Protein AF-A0A238Y212-F1 (afdb_monomer)

Radius of gyration: 24.54 Å; Cα contacts (8 Å, |Δi|>4): 32; chains: 1; bounding box: 31×51×78 Å

Sequence (69 aa):
MRKGSNDRVTDTDPSASVMQLDPMCLAIVEARESGPDLCTIYSTASEDSLVTTWISAHEGSYCALEDYR

Secondary structure (DSSP, 8-state):
-------------S---------PPEEEEE--SSSSPEEEEE--S-GGG---------TT----GGG--

Solvent-accessible surface area (backbone atoms only — not comparable to full-atom values): 5204 Å² total; per-residue (Å²): 138,87,85,79,79,87,85,78,79,76,76,74,67,78,75,66,72,72,74,75,68,73,87,69,64,50,72,51,76,44,86,47,100,69,78,74,66,48,76,50,77,42,81,70,65,55,80,95,68,68,77,91,79,91,82,88,81,56,93,96,60,86,82,61,73,86,79,68,125

Structure (mmCIF, N/CA/C/O backbone):
data_AF-A0A238Y212-F1
#
_entry.id   AF-A0A238Y212-F1
#
loop_
_atom_site.group_PDB
_atom_site.id
_atom_site.type_symbol
_atom_site.label_atom_id
_atom_site.label_alt_id
_atom_site.label_comp_id
_atom_site.label_asym_id
_atom_site.label_entity_id
_atom_site.label_seq_id
_atom_site.pdbx_PDB_ins_code
_atom_site.Cartn_x
_atom_site.Cartn_y
_atom_site.Cartn_z
_atom_site.occupancy
_atom_site.B_iso_or_equiv
_atom_site.auth_seq_id
_atom_site.auth_comp_id
_atom_site.auth_asym_id
_atom_site.auth_atom_id
_atom_site.pdbx_PDB_model_num
ATOM 1 N N . MET A 1 1 ? 13.863 -39.000 -57.983 1.00 43.75 1 MET A N 1
ATOM 2 C CA . MET A 1 1 ? 13.942 -37.656 -57.372 1.00 43.75 1 MET A CA 1
ATOM 3 C C . MET A 1 1 ? 12.802 -37.536 -56.363 1.00 43.75 1 MET A C 1
ATOM 5 O O . MET A 1 1 ? 11.656 -37.486 -56.782 1.00 43.75 1 MET A O 1
ATOM 9 N N . ARG A 1 2 ? 13.072 -37.653 -55.055 1.00 46.41 2 ARG A N 1
ATOM 10 C CA . ARG A 1 2 ? 12.046 -37.590 -53.994 1.00 46.41 2 ARG A CA 1
ATOM 11 C C . ARG A 1 2 ? 11.956 -36.142 -53.500 1.00 46.41 2 ARG A C 1
ATOM 13 O O . ARG A 1 2 ? 12.932 -35.661 -52.939 1.00 46.41 2 ARG A O 1
ATOM 20 N N . LYS A 1 3 ? 10.832 -35.449 -53.712 1.00 47.59 3 LYS A N 1
ATOM 21 C CA . LYS A 1 3 ? 10.529 -34.194 -53.003 1.00 47.59 3 LYS A CA 1
ATOM 22 C C . LYS A 1 3 ? 9.777 -34.541 -51.717 1.00 47.59 3 LYS A C 1
ATOM 24 O O . LYS A 1 3 ? 8.583 -34.807 -51.762 1.00 47.59 3 LYS A O 1
ATOM 29 N N . GLY A 1 4 ? 10.498 -34.595 -50.601 1.00 41.97 4 GLY A N 1
ATOM 30 C CA . GLY A 1 4 ? 9.936 -34.248 -49.292 1.00 41.97 4 GLY A CA 1
ATOM 31 C C . GLY A 1 4 ? 10.152 -32.750 -49.067 1.00 41.97 4 GLY A C 1
ATOM 32 O O . GLY A 1 4 ? 10.857 -32.119 -49.848 1.00 41.97 4 GLY A O 1
ATOM 33 N N . SER A 1 5 ? 9.632 -32.100 -48.045 1.00 52.50 5 SER A N 1
ATOM 34 C CA . SER A 1 5 ? 8.589 -32.387 -47.067 1.00 52.50 5 SER A CA 1
ATOM 35 C C . SER A 1 5 ? 8.468 -31.063 -46.306 1.00 52.50 5 SER A C 1
ATOM 37 O O . SER A 1 5 ? 9.491 -30.553 -45.881 1.00 52.50 5 SER A O 1
ATOM 3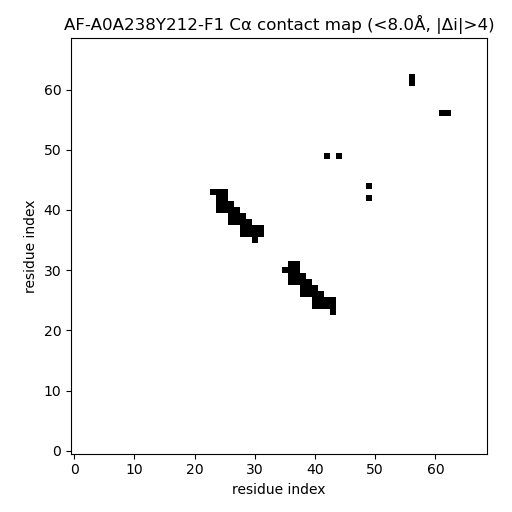9 N N . ASN A 1 6 ? 7.256 -30.520 -46.202 1.00 51.66 6 ASN A N 1
ATOM 40 C CA . ASN A 1 6 ? 6.773 -29.484 -45.279 1.00 51.66 6 ASN A CA 1
ATOM 41 C C . ASN A 1 6 ? 7.771 -28.571 -44.539 1.00 51.66 6 ASN A C 1
ATOM 43 O O . ASN A 1 6 ? 8.237 -28.940 -43.466 1.00 51.66 6 ASN A O 1
ATOM 47 N N . ASP A 1 7 ? 7.823 -27.304 -44.959 1.00 49.75 7 ASP A N 1
ATOM 48 C CA . ASP A 1 7 ? 8.254 -26.189 -44.106 1.00 49.75 7 ASP A CA 1
ATOM 49 C C . ASP A 1 7 ? 7.049 -25.263 -43.869 1.00 49.75 7 ASP A C 1
ATOM 51 O O . ASP A 1 7 ? 6.961 -24.143 -44.372 1.00 49.75 7 ASP A O 1
ATOM 55 N N . ARG A 1 8 ? 6.040 -25.771 -43.151 1.00 52.38 8 ARG A N 1
ATOM 56 C CA . ARG A 1 8 ? 4.995 -24.912 -42.587 1.00 52.38 8 ARG A CA 1
ATOM 57 C C . ARG A 1 8 ? 5.652 -24.161 -41.435 1.00 52.38 8 ARG A C 1
ATOM 59 O O . ARG A 1 8 ? 5.796 -24.713 -40.350 1.00 52.38 8 ARG A O 1
ATOM 66 N N . VAL A 1 9 ? 6.079 -22.929 -41.698 1.00 57.09 9 VAL A N 1
ATOM 67 C CA . VAL A 1 9 ? 6.375 -21.955 -40.648 1.00 57.09 9 VAL A CA 1
ATOM 68 C C . VAL A 1 9 ? 5.084 -21.810 -39.847 1.00 57.09 9 VAL A C 1
ATOM 70 O O . VAL A 1 9 ? 4.113 -21.213 -40.306 1.00 57.09 9 VAL A O 1
ATOM 73 N N . THR A 1 10 ? 5.021 -22.471 -38.694 1.00 49.44 10 THR A N 1
ATOM 74 C CA . THR A 1 10 ? 4.118 -22.072 -37.622 1.00 49.44 10 THR A CA 1
ATOM 75 C C . THR A 1 10 ? 4.576 -20.680 -37.228 1.00 49.44 10 THR A C 1
ATOM 77 O O . THR A 1 10 ? 5.573 -20.538 -36.523 1.00 49.44 10 THR A O 1
ATOM 80 N N . ASP A 1 11 ? 3.890 -19.668 -37.760 1.00 48.28 11 ASP A N 1
ATOM 81 C CA . ASP A 1 11 ? 3.812 -18.364 -37.120 1.00 48.28 11 ASP A CA 1
ATOM 82 C C . ASP A 1 11 ? 3.331 -18.647 -35.699 1.00 48.28 11 ASP A C 1
ATOM 84 O O . ASP A 1 11 ? 2.164 -18.967 -35.459 1.00 48.28 11 ASP A O 1
ATOM 88 N N . THR A 1 12 ? 4.280 -18.678 -34.768 1.00 54.38 12 THR A N 1
ATOM 89 C CA . THR A 1 12 ? 3.990 -18.585 -33.349 1.00 54.38 12 THR A CA 1
ATOM 90 C C . THR A 1 12 ? 3.349 -17.224 -33.184 1.00 54.38 12 THR A C 1
ATOM 92 O O . THR A 1 12 ? 4.046 -16.215 -33.134 1.00 54.38 12 THR A O 1
ATOM 95 N N . ASP A 1 13 ? 2.021 -17.215 -33.193 1.00 57.62 13 ASP A N 1
ATOM 96 C CA . ASP A 1 13 ? 1.207 -16.053 -32.894 1.00 57.62 13 ASP A CA 1
ATOM 97 C C . ASP A 1 13 ? 1.726 -15.455 -31.573 1.00 57.62 13 ASP A C 1
ATOM 99 O O . ASP A 1 13 ? 1.631 -16.110 -30.529 1.00 57.62 13 ASP A O 1
ATOM 103 N N . PRO A 1 14 ? 2.337 -14.254 -31.578 1.00 57.53 14 PRO A N 1
ATOM 104 C CA . PRO A 1 14 ? 2.803 -13.622 -30.354 1.00 57.53 14 PRO A CA 1
ATOM 105 C C . PRO A 1 14 ? 1.632 -13.150 -29.482 1.00 57.53 14 PRO A C 1
ATOM 107 O O . PRO A 1 14 ? 1.867 -12.555 -28.434 1.00 57.53 14 PRO A O 1
ATOM 110 N N . SER A 1 15 ? 0.383 -13.478 -29.835 1.00 48.69 15 SER A N 1
ATOM 111 C CA . SER A 1 15 ? -0.776 -13.448 -28.945 1.00 48.69 15 SER A CA 1
ATOM 112 C C . SER A 1 15 ? -0.698 -14.519 -27.843 1.00 48.69 15 SER A C 1
ATOM 114 O O . SER A 1 15 ? -1.683 -15.154 -27.468 1.00 48.69 15 SER A O 1
ATOM 116 N N . ALA A 1 16 ? 0.473 -14.683 -27.223 1.00 55.12 16 ALA A N 1
ATOM 117 C CA . ALA A 1 16 ? 0.483 -14.868 -25.786 1.00 55.12 16 ALA A CA 1
ATOM 118 C C . ALA A 1 16 ? -0.051 -13.551 -25.223 1.00 55.12 16 ALA A C 1
ATOM 120 O O . ALA A 1 16 ? 0.698 -12.605 -24.989 1.00 55.12 16 ALA A O 1
ATOM 121 N N . SER A 1 17 ? -1.375 -13.466 -25.097 1.00 57.00 17 SER A N 1
ATOM 122 C CA . SER A 1 17 ? -2.033 -12.445 -24.303 1.00 57.00 17 SER A CA 1
ATOM 123 C C . SER A 1 17 ? -1.420 -12.581 -22.919 1.00 57.00 17 SER A C 1
ATOM 125 O O . SER A 1 17 ? -1.776 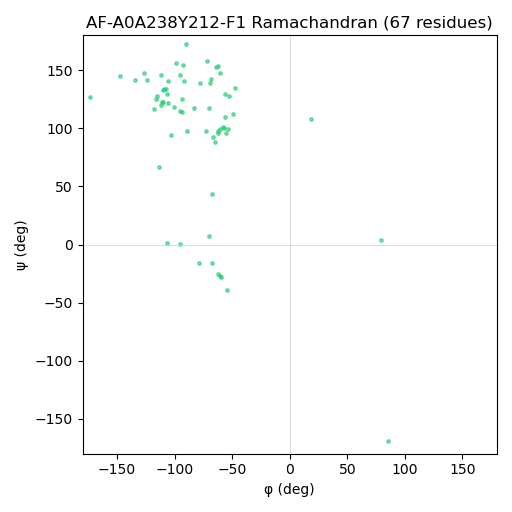-13.479 -22.157 1.00 57.00 17 SER A O 1
ATOM 127 N N . VAL A 1 18 ? -0.402 -11.770 -22.640 1.00 57.44 18 VAL A N 1
ATOM 128 C CA . VAL A 1 18 ? 0.132 -11.613 -21.301 1.00 57.44 18 VAL A CA 1
ATOM 129 C C . VAL A 1 18 ? -1.080 -11.098 -20.552 1.00 57.44 18 VAL A C 1
ATOM 131 O O . VAL A 1 18 ? -1.476 -9.952 -20.746 1.00 57.44 18 VAL A O 1
ATOM 134 N N . MET A 1 19 ? -1.780 -11.984 -19.837 1.00 46.38 19 MET A N 1
ATOM 135 C CA . MET A 1 19 ? -2.790 -11.561 -18.886 1.00 46.38 19 MET A CA 1
ATOM 136 C C . MET A 1 19 ? -2.008 -10.664 -17.950 1.00 46.38 19 MET A C 1
ATOM 138 O O . MET A 1 19 ? -1.178 -11.141 -17.176 1.00 46.38 19 MET A O 1
ATOM 142 N N . GLN A 1 20 ? -2.147 -9.363 -18.173 1.00 56.16 20 GLN A N 1
ATOM 143 C CA . GLN A 1 20 ? -1.483 -8.338 -17.411 1.00 56.16 20 GLN A CA 1
ATOM 144 C C . GLN A 1 20 ? -2.120 -8.485 -16.036 1.00 56.16 20 GLN A C 1
ATOM 146 O O . GLN A 1 20 ? -3.248 -8.048 -15.835 1.00 56.16 20 GLN A O 1
ATOM 151 N N . LEU A 1 21 ? -1.488 -9.288 -15.171 1.00 55.31 21 LEU A N 1
ATOM 152 C CA . LEU A 1 21 ? -1.957 -9.484 -13.811 1.00 55.31 21 LEU A CA 1
ATOM 153 C C . 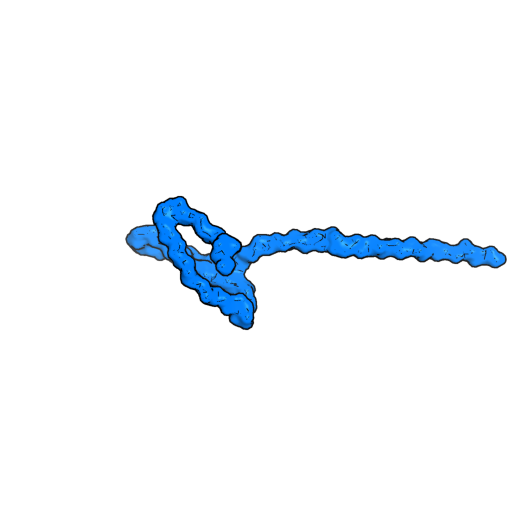LEU A 1 21 ? -2.105 -8.083 -13.235 1.00 55.31 21 LEU A C 1
ATOM 155 O O . LEU A 1 21 ? -1.156 -7.296 -13.329 1.00 55.31 21 LEU A O 1
ATOM 159 N N . ASP A 1 22 ? -3.277 -7.785 -12.674 1.00 63.41 22 ASP A N 1
ATOM 160 C CA . ASP A 1 22 ? -3.433 -6.570 -11.889 1.00 63.41 22 ASP A CA 1
ATOM 161 C C . ASP A 1 22 ? -2.252 -6.488 -10.916 1.00 63.41 22 ASP A C 1
ATOM 163 O O . ASP A 1 22 ? -1.874 -7.517 -10.334 1.00 63.41 22 ASP A O 1
ATOM 167 N N . PRO A 1 23 ? -1.609 -5.316 -10.786 1.00 66.81 23 PRO A N 1
ATOM 168 C CA . PRO A 1 23 ? -0.425 -5.182 -9.959 1.00 66.81 23 PRO A CA 1
ATOM 169 C C . PRO A 1 23 ? -0.763 -5.638 -8.539 1.00 66.81 23 PRO A C 1
ATOM 171 O O . PRO A 1 23 ? -1.550 -5.018 -7.825 1.00 66.81 23 PRO A O 1
ATOM 174 N N . MET A 1 24 ? -0.199 -6.781 -8.156 1.00 73.44 24 MET A N 1
ATOM 175 C CA . MET A 1 24 ? -0.493 -7.410 -6.881 1.00 73.44 24 MET A CA 1
ATOM 176 C C . MET A 1 24 ? 0.378 -6.757 -5.810 1.00 73.44 24 MET A C 1
ATOM 178 O O . MET A 1 24 ? 1.607 -6.827 -5.871 1.00 73.44 24 MET A O 1
ATOM 182 N N . CYS A 1 25 ? -0.259 -6.109 -4.837 1.00 80.88 25 CYS A N 1
ATOM 183 C CA . CYS A 1 25 ? 0.413 -5.530 -3.676 1.00 80.88 25 CYS A CA 1
ATOM 184 C C . CYS A 1 25 ? 0.443 -6.526 -2.514 1.00 80.88 25 CYS A C 1
ATOM 186 O O . CYS A 1 25 ? -0.428 -7.391 -2.390 1.00 80.88 25 CYS A O 1
ATOM 188 N N . LEU A 1 26 ? 1.426 -6.374 -1.629 1.00 87.62 26 LEU A N 1
ATOM 189 C CA . LEU A 1 26 ? 1.437 -7.070 -0.344 1.00 87.62 26 LEU A CA 1
ATOM 190 C C . LEU A 1 26 ? 0.771 -6.177 0.699 1.00 87.62 26 LEU A C 1
ATOM 192 O O . LEU A 1 26 ? 0.986 -4.970 0.699 1.00 87.62 26 LEU A O 1
ATOM 196 N N . ALA A 1 27 ? -0.022 -6.750 1.598 1.00 91.88 27 ALA A N 1
ATOM 197 C CA . ALA A 1 27 ? -0.649 -5.998 2.677 1.00 91.88 27 ALA A CA 1
ATOM 198 C C . ALA A 1 27 ? -0.517 -6.742 4.006 1.00 91.88 27 ALA A C 1
ATOM 200 O O . ALA A 1 27 ? -0.627 -7.968 4.056 1.00 91.88 27 ALA A O 1
ATOM 201 N N . ILE A 1 28 ? -0.290 -5.987 5.076 1.00 93.81 28 ILE A N 1
ATOM 202 C CA . ILE A 1 28 ? -0.314 -6.465 6.457 1.00 93.81 28 ILE A CA 1
ATOM 203 C C . ILE A 1 28 ? -1.469 -5.757 7.158 1.00 93.81 28 ILE A C 1
ATOM 205 O O . ILE A 1 28 ? -1.563 -4.531 7.109 1.00 93.81 28 ILE A O 1
ATOM 209 N N . VAL A 1 29 ? -2.344 -6.533 7.798 1.00 93.88 29 VAL A N 1
ATOM 210 C CA . VAL A 1 29 ? -3.454 -6.012 8.603 1.00 93.88 29 VAL A CA 1
ATOM 211 C C . VAL A 1 29 ? -3.170 -6.299 10.071 1.00 93.88 29 VAL A C 1
ATOM 213 O O . VAL A 1 29 ? -2.969 -7.450 10.459 1.00 93.88 29 VAL A O 1
ATOM 216 N N . GLU A 1 30 ? -3.150 -5.247 10.876 1.00 96.62 30 GLU A N 1
ATOM 217 C CA . GLU A 1 30 ? -2.901 -5.289 12.310 1.00 96.62 30 GLU A CA 1
ATOM 2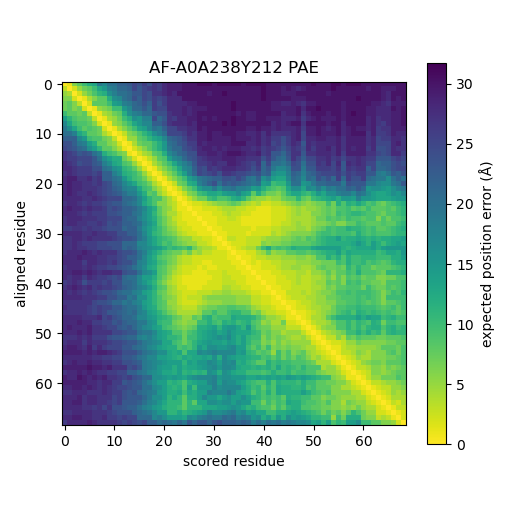18 C C . GLU A 1 30 ? -4.184 -4.933 13.060 1.00 96.62 30 GLU A C 1
ATOM 220 O O . GLU A 1 30 ? -4.752 -3.849 12.888 1.00 96.62 30 GLU A O 1
ATOM 225 N N . ALA A 1 31 ? -4.623 -5.847 13.924 1.00 94.50 31 ALA A N 1
ATOM 226 C CA . ALA A 1 31 ? -5.735 -5.586 14.824 1.00 94.50 31 ALA A CA 1
ATOM 227 C C . ALA A 1 31 ? -5.321 -4.558 15.882 1.00 94.50 31 ALA A C 1
ATOM 229 O O . ALA A 1 31 ? -4.220 -4.621 16.438 1.00 94.50 31 ALA A O 1
ATOM 230 N N . ARG A 1 32 ? -6.216 -3.623 16.195 1.00 92.94 32 ARG A N 1
ATOM 231 C CA . ARG A 1 32 ? -5.992 -2.609 17.233 1.00 92.94 32 ARG A CA 1
ATOM 232 C C . ARG A 1 32 ? -6.921 -2.851 18.413 1.00 92.94 32 ARG A C 1
ATOM 234 O O . ARG A 1 32 ? -8.063 -3.254 18.238 1.00 92.94 32 ARG A O 1
ATOM 241 N N . GLU A 1 33 ? -6.445 -2.563 19.626 1.00 91.81 33 GLU A N 1
ATOM 242 C CA . GLU A 1 33 ? -7.260 -2.715 20.845 1.00 91.81 33 GLU A CA 1
ATOM 243 C C . GLU A 1 33 ? -8.494 -1.797 20.855 1.00 91.81 33 GLU A C 1
ATOM 245 O O . GLU A 1 33 ? -9.489 -2.089 21.514 1.00 91.81 33 GLU A O 1
ATOM 250 N N . SER A 1 34 ? -8.442 -0.679 20.126 1.00 91.75 34 SER A N 1
ATOM 251 C CA . SER A 1 34 ? -9.582 0.213 19.931 1.00 91.75 34 SER A CA 1
ATOM 252 C C . SER A 1 34 ? -9.547 0.884 18.557 1.00 91.75 34 SER A C 1
ATOM 254 O O . SER A 1 34 ? -8.483 1.248 18.045 1.00 91.75 34 SER A O 1
ATOM 256 N N . GLY A 1 35 ? -10.736 1.088 17.983 1.00 88.75 35 GLY A N 1
ATOM 257 C CA . GLY A 1 35 ? -10.908 1.664 16.650 1.00 88.75 35 GLY A CA 1
ATOM 258 C C . GLY A 1 35 ? -10.807 0.626 15.522 1.00 88.75 35 GLY A C 1
ATOM 259 O O . GLY A 1 35 ? -10.855 -0.571 15.790 1.00 88.75 35 GLY A O 1
ATOM 260 N N . PRO A 1 36 ? -10.724 1.079 14.260 1.00 89.88 36 PRO A N 1
ATOM 261 C CA . PRO A 1 36 ? -10.581 0.194 13.108 1.00 89.88 36 PRO A CA 1
ATOM 262 C C . PRO A 1 36 ? -9.182 -0.432 13.035 1.00 89.88 36 PRO A C 1
ATOM 264 O O . PRO A 1 36 ? -8.212 0.131 13.561 1.00 89.88 36 PRO A O 1
ATOM 267 N N . ASP A 1 37 ? -9.096 -1.560 12.329 1.00 91.94 37 ASP A N 1
ATOM 268 C CA . ASP A 1 37 ? -7.836 -2.228 12.004 1.00 91.94 37 ASP A CA 1
ATOM 269 C C . ASP A 1 37 ? -6.925 -1.318 11.174 1.00 91.94 37 ASP A C 1
ATOM 271 O O . ASP A 1 37 ? -7.383 -0.504 10.365 1.00 91.94 37 ASP A O 1
ATOM 275 N N . LEU A 1 38 ? -5.617 -1.465 11.373 1.00 90.38 38 LEU A N 1
ATOM 276 C CA . LEU A 1 38 ? -4.615 -0.774 10.573 1.00 90.38 38 LEU A CA 1
ATOM 277 C C . LEU A 1 38 ? -4.192 -1.672 9.412 1.00 90.38 38 LEU A C 1
ATOM 279 O O . LEU A 1 38 ? -3.766 -2.802 9.627 1.00 90.38 38 LEU A O 1
ATOM 283 N N . CYS A 1 39 ? -4.286 -1.164 8.185 1.00 88.88 39 CYS A N 1
ATOM 284 C CA . CYS A 1 39 ? -3.807 -1.854 6.992 1.00 88.88 39 CYS A CA 1
ATOM 285 C C . CYS A 1 39 ? -2.602 -1.108 6.415 1.00 88.88 39 CYS A C 1
ATOM 287 O O . CYS A 1 39 ? -2.720 0.058 6.034 1.00 88.88 39 CYS A O 1
ATOM 289 N N . THR A 1 40 ? -1.460 -1.787 6.336 1.00 90.00 40 THR A N 1
ATOM 290 C CA . THR A 1 40 ? -0.247 -1.289 5.681 1.00 90.00 40 THR A CA 1
ATOM 291 C C . THR A 1 40 ? -0.071 -2.010 4.351 1.00 90.00 40 THR A C 1
ATOM 293 O O . THR A 1 40 ? 0.021 -3.236 4.319 1.00 90.00 40 THR A O 1
ATOM 296 N N . ILE A 1 41 ? -0.013 -1.254 3.254 1.00 88.56 41 ILE A N 1
ATOM 297 C CA . ILE A 1 41 ? 0.140 -1.780 1.892 1.00 88.56 41 ILE A CA 1
ATOM 298 C C . ILE A 1 41 ? 1.567 -1.498 1.408 1.00 88.56 41 ILE A C 1
ATOM 300 O O . ILE A 1 41 ? 2.035 -0.363 1.468 1.00 88.56 41 ILE A O 1
ATOM 304 N N . TYR A 1 42 ? 2.241 -2.527 0.903 1.00 85.44 42 TYR A N 1
ATOM 305 C CA . TYR A 1 42 ? 3.581 -2.476 0.333 1.00 85.44 42 TYR A CA 1
ATOM 306 C C . TYR A 1 42 ? 3.524 -2.695 -1.177 1.00 85.44 42 TYR A C 1
ATOM 308 O O . TYR A 1 42 ? 2.886 -3.634 -1.668 1.00 85.44 42 TYR A O 1
ATOM 316 N N . SER A 1 43 ? 4.239 -1.842 -1.908 1.00 82.12 43 SER A N 1
ATOM 317 C CA . SER A 1 43 ? 4.475 -2.041 -3.335 1.00 82.12 43 SER A CA 1
ATOM 318 C C . SER A 1 43 ? 5.392 -3.244 -3.560 1.00 82.12 43 SER A C 1
ATOM 320 O O . SER A 1 43 ? 6.341 -3.463 -2.808 1.00 82.12 43 SER A O 1
ATOM 322 N N . THR A 1 44 ? 5.114 -4.008 -4.611 1.00 84.56 44 THR A N 1
ATOM 323 C CA . THR A 1 44 ? 5.973 -5.095 -5.106 1.00 84.56 44 THR A CA 1
ATOM 324 C C . THR A 1 44 ? 6.897 -4.640 -6.237 1.00 84.56 44 THR A C 1
ATOM 326 O O . THR A 1 44 ? 7.676 -5.441 -6.755 1.00 84.56 44 THR A O 1
ATOM 329 N N . ALA A 1 45 ? 6.826 -3.363 -6.628 1.00 82.50 45 ALA A N 1
ATOM 330 C CA . ALA A 1 45 ? 7.733 -2.785 -7.610 1.00 82.50 45 ALA A CA 1
ATOM 331 C C . ALA A 1 45 ? 9.179 -2.774 -7.086 1.00 82.50 45 ALA A C 1
ATOM 333 O O . ALA A 1 45 ? 9.418 -2.701 -5.879 1.00 82.50 45 ALA A O 1
ATOM 334 N N . SER A 1 46 ? 10.148 -2.824 -8.004 1.00 83.56 46 SER A N 1
ATOM 335 C CA . SER A 1 46 ? 11.557 -2.655 -7.646 1.00 83.56 46 SER A CA 1
ATOM 336 C C . SER A 1 46 ? 11.803 -1.268 -7.058 1.00 83.56 46 SER A C 1
ATOM 338 O O . SER A 1 46 ? 11.098 -0.317 -7.395 1.00 83.56 46 SER A O 1
ATOM 340 N N . GLU A 1 47 ? 12.831 -1.141 -6.217 1.00 82.25 47 GLU A N 1
ATOM 341 C CA . GLU A 1 47 ? 13.175 0.126 -5.557 1.00 82.25 4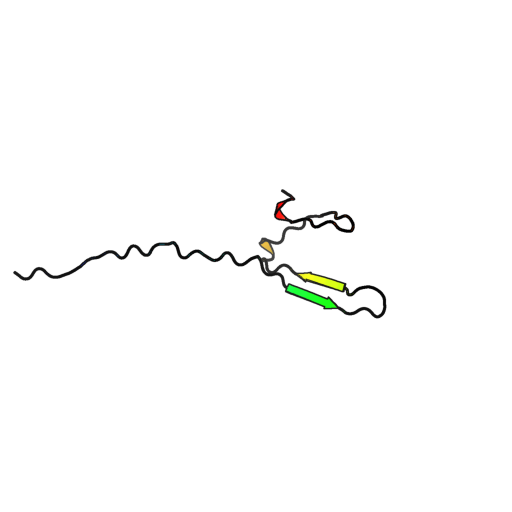7 GLU A CA 1
ATOM 342 C C . GLU A 1 47 ? 13.374 1.271 -6.560 1.00 82.25 47 GLU A C 1
ATOM 344 O O . GLU A 1 47 ? 12.871 2.371 -6.348 1.00 82.25 47 GLU A O 1
ATOM 349 N N . ASP A 1 48 ? 13.994 0.980 -7.707 1.00 80.88 48 ASP A N 1
ATOM 350 C CA . ASP A 1 48 ? 14.221 1.944 -8.792 1.00 80.88 48 ASP A CA 1
ATOM 351 C C . ASP A 1 48 ? 12.930 2.409 -9.496 1.00 80.88 48 ASP A C 1
ATOM 353 O O . ASP A 1 48 ? 12.942 3.395 -10.232 1.00 80.88 48 ASP A O 1
ATOM 357 N N . SER A 1 49 ? 11.820 1.692 -9.299 1.00 76.69 49 SER A N 1
ATOM 358 C CA . SER A 1 49 ? 10.502 1.998 -9.874 1.00 76.69 49 SER A CA 1
ATOM 359 C C . SER A 1 49 ? 9.516 2.547 -8.839 1.00 76.69 49 SER A C 1
ATOM 361 O O . SER A 1 49 ? 8.359 2.806 -9.178 1.00 76.69 49 SER A O 1
ATOM 363 N N . LEU A 1 50 ? 9.932 2.706 -7.578 1.00 75.69 50 LEU A N 1
ATOM 364 C CA . LEU A 1 50 ? 9.081 3.282 -6.543 1.00 75.69 50 LEU A CA 1
ATOM 365 C C . LEU A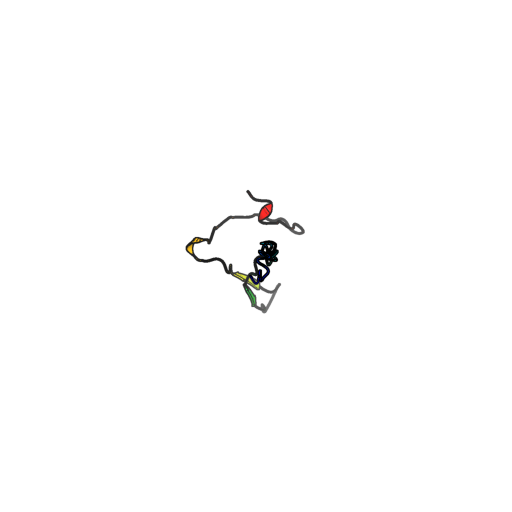 1 50 ? 8.891 4.775 -6.807 1.00 75.69 50 LEU A C 1
ATOM 367 O O . LEU A 1 50 ? 9.831 5.567 -6.763 1.00 75.69 50 LEU A O 1
ATOM 371 N N . VAL A 1 51 ? 7.643 5.164 -7.046 1.00 72.25 51 VAL A N 1
ATOM 372 C CA . VAL A 1 51 ? 7.238 6.565 -7.148 1.00 72.25 51 VAL A CA 1
ATOM 373 C C . VAL A 1 51 ? 6.417 6.914 -5.915 1.00 72.25 51 VAL A C 1
ATOM 375 O O . VAL A 1 51 ? 5.507 6.177 -5.537 1.00 72.25 51 VAL A O 1
ATOM 378 N N . THR A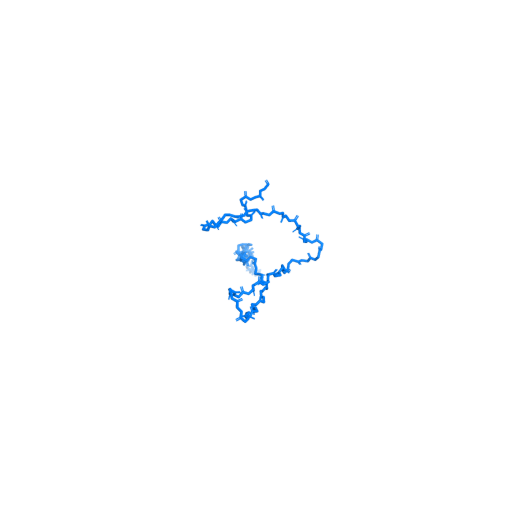 1 52 ? 6.716 8.056 -5.300 1.00 73.12 52 THR A N 1
ATOM 379 C CA . THR A 1 52 ? 5.909 8.605 -4.207 1.00 73.12 52 THR A CA 1
ATOM 380 C C . THR A 1 52 ? 5.012 9.701 -4.760 1.00 73.12 52 THR A C 1
ATOM 382 O O . THR A 1 52 ? 5.506 10.721 -5.238 1.00 73.12 52 THR A O 1
ATOM 385 N N . THR A 1 53 ? 3.698 9.509 -4.657 1.00 71.50 53 THR A N 1
ATOM 386 C CA . THR A 1 53 ? 2.694 10.534 -4.961 1.00 71.50 53 THR A CA 1
ATOM 387 C C . THR A 1 53 ? 1.795 10.737 -3.746 1.00 71.50 53 THR A C 1
ATOM 389 O O . THR A 1 53 ? 1.452 9.781 -3.051 1.00 71.50 53 THR A O 1
ATOM 392 N N . TRP A 1 54 ? 1.409 11.986 -3.485 1.00 75.75 54 TRP A N 1
ATOM 393 C CA . TRP A 1 54 ? 0.463 12.324 -2.424 1.00 75.75 54 TRP A CA 1
ATOM 394 C C . TRP A 1 54 ? -0.940 12.429 -3.012 1.00 75.75 54 TRP A C 1
ATOM 396 O O . TRP A 1 54 ? -1.209 13.323 -3.812 1.00 75.75 54 TRP A O 1
ATOM 406 N N . ILE A 1 55 ? -1.829 11.527 -2.600 1.00 69.38 55 ILE A N 1
ATOM 407 C CA . ILE A 1 55 ? -3.253 11.571 -2.947 1.00 69.38 55 ILE A CA 1
ATOM 408 C C . ILE A 1 55 ? -4.076 12.021 -1.740 1.00 69.38 55 ILE A C 1
ATOM 410 O O . ILE A 1 55 ? -3.797 11.639 -0.603 1.00 69.38 55 ILE A O 1
ATOM 414 N N . SER A 1 56 ? -5.094 12.844 -1.986 1.00 74.94 56 SER A N 1
ATOM 415 C CA . SER A 1 56 ? -6.117 13.199 -1.004 1.00 74.94 56 SER A CA 1
ATOM 416 C C . SER A 1 56 ? -7.424 12.499 -1.366 1.00 74.94 56 SER A C 1
ATOM 418 O O . SER A 1 56 ? -7.841 12.510 -2.520 1.00 74.94 56 SER A O 1
ATOM 420 N N . ALA A 1 57 ? -8.075 11.893 -0.375 1.00 70.94 57 ALA A N 1
ATOM 421 C CA . ALA A 1 57 ? -9.372 11.248 -0.534 1.00 70.94 57 ALA A CA 1
ATOM 422 C C . ALA A 1 57 ? -10.355 11.790 0.508 1.00 70.94 57 ALA A C 1
ATOM 424 O O . ALA A 1 57 ? -9.970 12.142 1.625 1.00 70.94 57 ALA A O 1
ATOM 425 N N . HIS A 1 58 ? -11.628 11.857 0.129 1.00 78.25 58 HIS A N 1
ATOM 426 C CA . HIS A 1 58 ? -12.735 12.223 1.010 1.00 78.25 58 HIS A CA 1
ATOM 427 C C . HIS A 1 58 ? -13.439 10.955 1.511 1.00 78.25 58 HIS A C 1
ATOM 429 O O . HIS A 1 58 ? -13.386 9.908 0.858 1.00 78.25 58 HIS A O 1
ATOM 435 N N . GLU A 1 59 ? -14.123 11.035 2.652 1.00 76.94 59 GLU A N 1
ATOM 436 C CA . GLU A 1 59 ? -14.928 9.917 3.155 1.00 76.94 59 GLU A CA 1
ATOM 437 C C . GLU A 1 59 ? -15.965 9.478 2.105 1.00 76.94 59 GLU A C 1
ATOM 439 O O . GLU A 1 59 ? -16.670 10.305 1.526 1.00 76.94 59 GLU A O 1
ATOM 444 N N . GLY A 1 60 ? -16.016 8.173 1.820 1.00 79.62 60 GLY A N 1
ATOM 445 C CA . GLY A 1 60 ? -16.892 7.600 0.793 1.00 79.62 60 GLY A CA 1
ATOM 446 C C . GLY A 1 60 ? -16.396 7.744 -0.652 1.00 79.62 60 GLY A C 1
ATOM 447 O O . GLY A 1 60 ? -17.107 7.336 -1.568 1.00 79.62 60 GLY A O 1
ATOM 448 N N . SER A 1 61 ? -15.198 8.296 -0.878 1.00 74.75 61 SER A N 1
ATOM 449 C CA . SER A 1 61 ? -14.590 8.365 -2.213 1.00 74.75 61 SER A CA 1
ATOM 450 C C . SER A 1 61 ? -13.631 7.201 -2.477 1.00 74.75 61 SER A C 1
ATOM 452 O O . SER A 1 61 ? -12.938 6.729 -1.576 1.00 74.75 61 SER A O 1
ATOM 454 N N . TYR A 1 62 ? -13.593 6.754 -3.732 1.00 74.94 62 TYR A N 1
ATOM 455 C CA . TYR A 1 62 ? -12.584 5.842 -4.261 1.00 74.94 62 TYR A CA 1
ATOM 456 C C . TYR A 1 62 ? -11.814 6.587 -5.351 1.00 74.94 62 TYR A C 1
ATOM 458 O O . TYR A 1 62 ? -12.428 7.125 -6.270 1.00 74.94 62 TYR A O 1
ATOM 466 N N . CYS A 1 63 ? -10.491 6.637 -5.232 1.00 65.88 63 CYS A N 1
ATOM 467 C CA . CYS A 1 63 ? -9.613 7.272 -6.209 1.00 65.88 63 CYS A CA 1
ATOM 468 C C . CYS A 1 63 ? -8.695 6.201 -6.791 1.00 65.88 63 CYS A C 1
ATOM 470 O O . CYS A 1 63 ? -7.901 5.616 -6.049 1.00 65.88 63 CYS A O 1
ATOM 472 N N . ALA A 1 64 ? -8.796 5.940 -8.094 1.00 71.88 64 ALA A N 1
ATOM 473 C CA . ALA A 1 64 ? -7.832 5.084 -8.762 1.00 71.88 64 ALA A CA 1
ATOM 474 C C . ALA A 1 64 ? -6.548 5.884 -9.008 1.00 71.88 64 ALA A C 1
ATOM 476 O O . ALA A 1 64 ? -6.589 7.051 -9.397 1.00 71.88 64 ALA A O 1
ATOM 477 N N . LEU A 1 65 ? -5.387 5.259 -8.801 1.00 66.19 65 LEU A N 1
ATOM 478 C CA . LEU A 1 65 ? -4.099 5.900 -9.092 1.00 66.19 65 LEU A CA 1
ATOM 479 C C . LEU A 1 65 ? -3.975 6.295 -10.572 1.00 66.19 65 LEU A C 1
ATOM 481 O O . LEU A 1 65 ? -3.301 7.265 -10.892 1.00 66.19 65 LEU A O 1
ATOM 485 N N . GLU A 1 66 ? -4.666 5.578 -11.460 1.00 69.81 66 GLU A N 1
ATOM 486 C CA . GLU A 1 66 ? -4.742 5.862 -12.897 1.00 69.81 66 GLU A CA 1
ATOM 487 C C . GLU A 1 66 ? -5.336 7.243 -13.217 1.00 69.81 66 GLU A C 1
ATOM 489 O O . GLU A 1 66 ? -5.005 7.821 -14.257 1.00 69.81 66 GLU A O 1
ATOM 494 N N . ASP A 1 67 ? -6.182 7.764 -12.321 1.00 67.75 67 ASP A N 1
ATOM 495 C CA . ASP A 1 67 ? -6.873 9.047 -12.472 1.00 67.75 67 ASP A CA 1
ATOM 496 C C . ASP A 1 67 ? -5.968 10.246 -12.140 1.00 67.75 67 ASP A C 1
ATOM 498 O O . ASP A 1 67 ? -6.276 11.380 -12.510 1.00 67.75 67 ASP A O 1
ATOM 502 N N . TYR A 1 68 ? -4.839 10.013 -11.463 1.00 64.75 68 TYR A N 1
ATOM 503 C CA . TYR A 1 68 ? -3.849 11.030 -1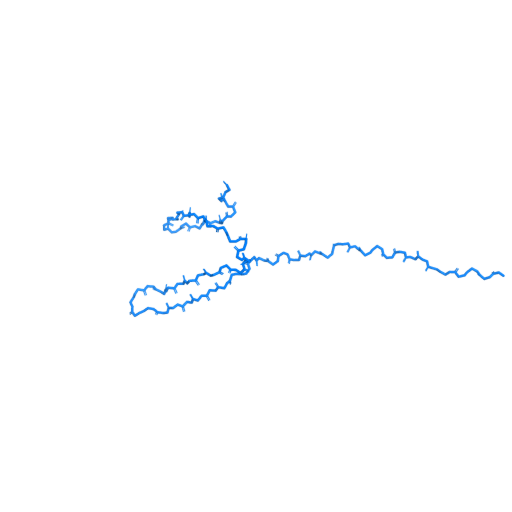1.111 1.00 64.75 68 TYR A CA 1
ATOM 504 C C . TYR A 1 68 ? -2.643 10.918 -12.05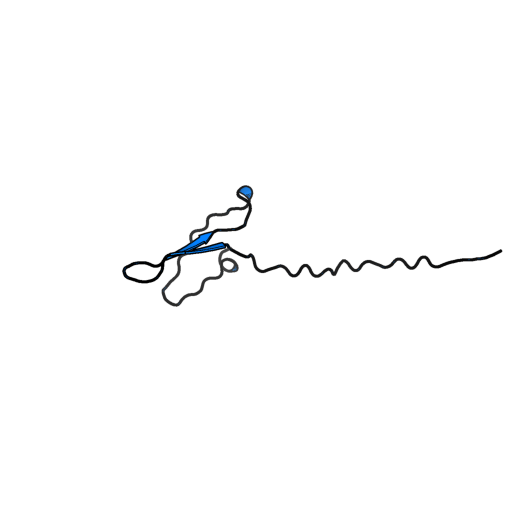7 1.00 64.75 68 TYR A C 1
ATOM 506 O O . TYR A 1 68 ? -1.727 10.131 -11.819 1.00 64.75 68 TYR A O 1
ATOM 514 N N . ARG A 1 69 ? -2.645 11.702 -13.143 1.00 57.44 69 ARG A N 1
ATOM 515 C CA . ARG A 1 69 ? -1.521 11.832 -14.091 1.00 57.44 69 ARG A CA 1
ATOM 516 C C . ARG A 1 69 ? -0.913 13.225 -14.085 1.00 57.44 69 ARG A C 1
ATOM 518 O O . ARG A 1 69 ? -1.686 14.200 -13.957 1.00 57.44 69 ARG A O 1
#

Mean predicted aligned error: 15.51 Å

InterPro domains:
  IPR055933 Domain of unknown function DUF7511 [PF24351] (27-69)

Nearest PDB structures (foldseek):
  5mrc-assembly1_66  TM=2.883E-01  e=4.687E+00  Saccharomyces cerevisiae

pLDDT: mean 71.36, std 15.62, range [41.97, 96.62]

Foldseek 3Di:
DDDDDDPPPPPPPPPPVPPVPDQDWDWDWADDPDDDIDIDIHGPDDPVPDDDDDDDDDVPDDDDPVNPD

Organism: Halorubrum vacuolatum (NCBI:txid63740)